Protein AF-A0A7S2MH02-F1 (afdb_monomer)

Organism: NCBI:txid156173

Secondary structure (DSSP, 8-state):
-GGGTS-TTT-----SSHHHHHHHHHSTT-TTTGGGTTT-HHHHHHHHHHHHHHHHHHHT--EEEE--TTB-----TT--HHHHHHHHHHTT-SEEEEPPEEEE-SSS--S-HHHH--EEEEPTTTS--SHHHHHHHHHHHHHTTT-SSSS--S-EEEEE--TT-EESSSS-EE-

Mean predicted aligned error: 4.73 Å

Structure (mmCIF, N/CA/C/O backbone):
data_AF-A0A7S2MH02-F1
#
_entry.id   AF-A0A7S2MH02-F1
#
loop_
_atom_site.group_PDB
_atom_site.id
_atom_site.type_symbol
_atom_site.label_atom_id
_atom_site.label_alt_id
_atom_site.label_comp_id
_atom_site.label_asym_id
_atom_site.label_entity_id
_atom_site.label_seq_id
_atom_site.pdbx_PDB_ins_code
_atom_site.Cartn_x
_atom_site.Cartn_y
_atom_site.Cartn_z
_atom_site.occupancy
_atom_site.B_iso_or_equiv
_atom_site.auth_seq_id
_atom_site.auth_comp_id
_atom_site.auth_asym_id
_atom_site.auth_atom_id
_atom_site.pdbx_PDB_model_num
ATOM 1 N N . ASP A 1 1 ? -3.794 -23.547 -0.190 1.00 65.81 1 ASP A N 1
ATOM 2 C CA . ASP A 1 1 ? -2.816 -22.593 -0.751 1.00 65.81 1 ASP A CA 1
ATOM 3 C C . ASP A 1 1 ? -3.557 -21.280 -0.988 1.00 65.81 1 ASP A C 1
ATOM 5 O O . ASP A 1 1 ? -4.697 -21.336 -1.427 1.00 65.81 1 ASP A O 1
ATOM 9 N N . ILE A 1 2 ? -2.990 -20.115 -0.665 1.00 66.75 2 ILE A N 1
ATOM 10 C CA . ILE A 1 2 ? -3.658 -18.825 -0.923 1.00 66.75 2 ILE A CA 1
ATOM 11 C C . ILE A 1 2 ? -3.959 -18.636 -2.417 1.00 66.75 2 ILE A C 1
ATOM 13 O O . ILE A 1 2 ? -4.989 -18.073 -2.774 1.00 66.75 2 ILE A O 1
ATOM 17 N N . ARG A 1 3 ? -3.127 -19.223 -3.287 1.00 69.69 3 ARG A N 1
ATOM 18 C CA . ARG A 1 3 ? -3.316 -19.224 -4.744 1.00 69.69 3 ARG A CA 1
ATOM 19 C C . ARG A 1 3 ? -4.589 -19.920 -5.198 1.00 69.69 3 ARG A C 1
ATOM 21 O O . ARG A 1 3 ? -5.108 -19.590 -6.251 1.00 69.69 3 ARG A O 1
ATOM 28 N N . SER A 1 4 ? -5.078 -20.892 -4.427 1.00 74.94 4 SER A N 1
ATOM 29 C CA . SER A 1 4 ? -6.311 -21.610 -4.754 1.00 74.94 4 SER A CA 1
ATOM 30 C C . SER A 1 4 ? -7.560 -20.912 -4.214 1.00 74.94 4 SER A C 1
ATOM 32 O O . SER A 1 4 ? -8.660 -21.382 -4.481 1.00 74.94 4 SER A O 1
ATOM 34 N N . ARG A 1 5 ? -7.409 -19.843 -3.413 1.00 74.56 5 ARG A N 1
ATOM 35 C CA . ARG A 1 5 ? -8.540 -19.083 -2.850 1.00 74.56 5 ARG A CA 1
ATOM 36 C C . ARG A 1 5 ? -9.031 -17.978 -3.785 1.00 74.56 5 ARG A C 1
ATOM 38 O O . ARG A 1 5 ? -10.164 -17.543 -3.621 1.00 74.56 5 ARG A O 1
ATOM 45 N N . PHE A 1 6 ? -8.213 -17.542 -4.745 1.00 78.50 6 PHE A N 1
ATOM 46 C CA . PHE A 1 6 ? -8.540 -16.429 -5.635 1.00 78.50 6 PHE A CA 1
ATOM 47 C C . PHE A 1 6 ? -8.405 -16.808 -7.112 1.00 78.50 6 PHE A C 1
ATOM 49 O O . PHE A 1 6 ? -7.513 -17.589 -7.453 1.00 78.50 6 PHE A O 1
ATOM 56 N N . PRO A 1 7 ? -9.244 -16.244 -7.996 1.00 79.19 7 PRO A N 1
ATOM 57 C CA . PRO A 1 7 ? -9.137 -16.494 -9.425 1.00 79.19 7 PRO A CA 1
ATOM 58 C C . PRO A 1 7 ? -7.833 -15.922 -9.997 1.00 79.19 7 PRO A C 1
ATOM 60 O O . PRO A 1 7 ? -7.487 -14.759 -9.759 1.00 79.19 7 PRO A O 1
ATOM 63 N N . SER A 1 8 ? -7.096 -16.736 -10.756 1.00 78.94 8 SER A N 1
ATOM 64 C CA . SER A 1 8 ? -5.779 -16.369 -11.302 1.00 78.94 8 SER A CA 1
ATOM 65 C C . SER A 1 8 ? -5.826 -15.233 -12.330 1.00 7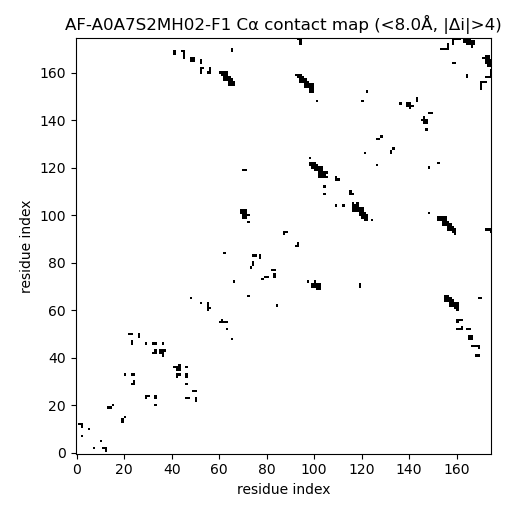8.94 8 SER A C 1
ATOM 67 O O . SER A 1 8 ? -4.811 -14.586 -12.585 1.00 78.94 8 SER A O 1
ATOM 69 N N . GLU A 1 9 ? -6.995 -14.983 -12.919 1.00 82.00 9 GLU A N 1
ATOM 70 C CA . GLU A 1 9 ? -7.244 -13.896 -13.862 1.00 82.00 9 GLU A CA 1
ATOM 71 C C . GLU A 1 9 ? -7.279 -12.517 -13.192 1.00 82.00 9 GLU A C 1
ATOM 73 O O . GLU A 1 9 ? -6.975 -11.519 -13.841 1.00 82.00 9 GLU A O 1
ATOM 78 N N . SER A 1 10 ? -7.616 -12.451 -11.900 1.00 82.69 10 SER A N 1
ATOM 79 C CA . SER A 1 10 ? -7.736 -11.191 -11.150 1.00 82.69 10 SER A CA 1
ATOM 80 C C . SER A 1 10 ? -6.655 -11.031 -10.088 1.00 82.69 10 SER A C 1
ATOM 82 O O . SER A 1 10 ? -6.298 -9.908 -9.740 1.00 82.69 10 SER A O 1
ATOM 84 N N . VAL A 1 11 ? -6.106 -12.137 -9.579 1.00 88.25 11 VAL A N 1
ATOM 85 C CA . VAL A 1 11 ? -5.121 -12.121 -8.497 1.00 88.25 11 VAL A CA 1
ATOM 86 C C . VAL A 1 11 ? -3.846 -12.830 -8.929 1.00 88.25 11 VAL A C 1
ATOM 88 O O . VAL A 1 11 ? -3.844 -13.979 -9.360 1.00 88.25 11 VAL A O 1
ATOM 91 N N . THR A 1 12 ? -2.716 -12.140 -8.776 1.00 90.38 12 THR A N 1
ATOM 92 C CA . THR A 1 12 ? -1.385 -12.724 -8.959 1.00 90.38 12 THR A CA 1
ATOM 93 C C . THR A 1 12 ? -0.689 -12.832 -7.615 1.00 90.38 12 THR A C 1
ATOM 95 O O . THR A 1 12 ? -0.305 -11.829 -7.021 1.00 90.38 12 THR A O 1
ATOM 98 N N . CYS A 1 13 ? -0.495 -14.061 -7.148 1.00 90.69 13 CYS A N 1
ATOM 99 C CA . CYS A 1 13 ? 0.258 -14.337 -5.932 1.00 90.69 13 CYS A CA 1
ATOM 100 C C . CYS A 1 13 ? 1.690 -14.731 -6.289 1.00 90.69 13 CYS A C 1
ATOM 102 O O . CYS A 1 13 ? 1.925 -15.826 -6.807 1.00 90.69 13 CYS A O 1
ATOM 104 N N . VAL A 1 14 ? 2.651 -13.872 -5.959 1.00 91.81 14 VAL A N 1
ATOM 105 C CA . VAL A 1 14 ? 4.071 -14.170 -6.155 1.00 91.81 14 VAL A CA 1
ATOM 106 C C . VAL A 1 14 ? 4.647 -14.736 -4.850 1.00 91.81 14 VAL A C 1
ATOM 108 O O . VAL A 1 14 ? 4.680 -14.030 -3.842 1.00 91.81 14 VAL A O 1
ATOM 111 N N . PRO A 1 15 ? 5.055 -16.016 -4.817 1.00 91.12 15 PRO A N 1
ATOM 112 C CA . PRO A 1 15 ? 5.663 -16.616 -3.631 1.00 91.12 15 PRO A CA 1
ATOM 113 C C . PRO A 1 15 ? 7.007 -15.971 -3.307 1.00 91.12 15 PRO A C 1
ATOM 115 O O . PRO A 1 15 ? 7.740 -15.530 -4.188 1.00 91.12 15 PRO A O 1
ATOM 118 N N . HIS A 1 16 ? 7.392 -16.017 -2.036 1.00 90.88 16 HIS A N 1
ATOM 119 C CA . HIS A 1 16 ? 8.747 -15.661 -1.639 1.00 90.88 16 HIS A CA 1
ATOM 120 C C . HIS A 1 16 ? 9.714 -16.844 -1.815 1.00 90.88 16 HIS A C 1
ATOM 122 O O . HIS A 1 16 ? 10.152 -17.462 -0.842 1.00 90.88 16 HIS A O 1
ATOM 128 N N . ASP A 1 17 ? 10.052 -17.155 -3.064 1.00 92.38 17 ASP A N 1
ATOM 129 C CA . ASP A 1 17 ? 10.898 -18.289 -3.444 1.00 92.38 17 ASP A CA 1
ATOM 130 C C . ASP A 1 17 ? 12.150 -17.876 -4.246 1.00 92.38 17 ASP A C 1
ATOM 132 O O . ASP A 1 17 ? 12.558 -16.710 -4.275 1.00 92.38 17 ASP A O 1
ATOM 136 N N . GLU A 1 18 ? 12.839 -18.862 -4.823 1.00 93.75 18 GLU A N 1
ATOM 137 C CA . GLU A 1 18 ? 14.035 -18.642 -5.642 1.00 93.75 18 GLU A CA 1
ATOM 138 C C . GLU A 1 18 ? 13.734 -17.901 -6.949 1.00 93.75 18 GLU A C 1
ATOM 140 O O . GLU A 1 18 ? 14.579 -17.127 -7.407 1.00 93.75 18 GLU A O 1
ATOM 145 N N . GLU A 1 19 ? 12.539 -18.072 -7.518 1.00 94.69 19 GLU A N 1
ATOM 146 C CA . GLU A 1 19 ? 12.134 -17.396 -8.747 1.00 94.69 19 GLU A CA 1
ATOM 147 C C . GLU A 1 19 ? 11.964 -15.895 -8.503 1.00 94.69 19 GLU A C 1
ATOM 149 O O . GLU A 1 19 ? 12.548 -15.084 -9.232 1.00 94.69 19 GLU A O 1
ATOM 154 N N . LEU A 1 20 ? 11.271 -15.514 -7.422 1.00 94.75 20 LEU A N 1
ATOM 155 C CA . LEU A 1 20 ? 11.163 -14.111 -7.015 1.00 94.75 20 LEU A CA 1
ATOM 156 C C . LEU A 1 20 ? 12.542 -13.514 -6.703 1.00 94.75 20 LEU A C 1
ATOM 158 O O . LEU A 1 20 ? 12.866 -12.414 -7.158 1.00 94.75 20 LEU A O 1
ATOM 162 N N . ARG A 1 21 ? 13.407 -14.250 -5.992 1.00 93.88 21 ARG A N 1
ATOM 163 C CA . ARG A 1 21 ? 14.784 -13.799 -5.719 1.00 93.88 21 ARG A CA 1
ATOM 164 C C . ARG A 1 21 ? 15.590 -13.592 -7.002 1.00 93.88 21 ARG A C 1
ATOM 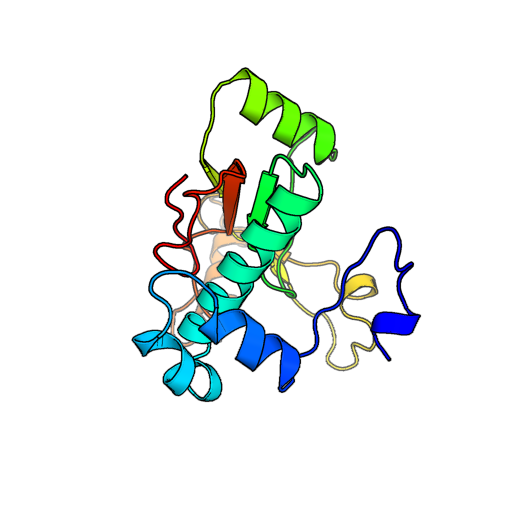166 O O . ARG A 1 21 ? 16.365 -12.639 -7.092 1.00 93.88 21 ARG A O 1
ATOM 173 N N . ALA A 1 22 ? 15.424 -14.457 -8.001 1.00 94.12 22 ALA A N 1
ATOM 174 C CA . ALA A 1 22 ? 16.050 -14.291 -9.308 1.00 94.12 22 ALA A CA 1
ATOM 175 C C . ALA A 1 22 ? 15.466 -13.086 -10.064 1.00 94.12 22 ALA A C 1
ATOM 177 O O . ALA A 1 22 ? 16.217 -12.356 -10.713 1.00 94.12 22 ALA A O 1
ATOM 178 N N . ALA A 1 23 ? 14.158 -12.839 -9.949 1.00 94.88 23 ALA A N 1
ATOM 179 C CA . ALA A 1 23 ? 13.508 -11.663 -10.517 1.00 94.88 23 ALA A CA 1
ATOM 180 C C . ALA A 1 23 ? 14.045 -10.365 -9.908 1.00 94.88 23 ALA A C 1
ATOM 182 O O . ALA A 1 23 ? 14.380 -9.447 -10.656 1.00 94.88 23 ALA A O 1
ATOM 183 N N . TRP A 1 24 ? 14.238 -10.307 -8.587 1.00 95.69 24 TRP A N 1
ATOM 184 C CA . TRP A 1 24 ? 14.839 -9.140 -7.943 1.00 95.69 24 TRP A CA 1
ATOM 185 C C . TRP A 1 24 ? 16.239 -8.832 -8.475 1.00 95.69 24 TRP A C 1
ATOM 187 O O . TRP A 1 24 ? 16.541 -7.668 -8.720 1.00 95.69 24 TRP A O 1
ATOM 197 N N . LYS A 1 25 ? 17.078 -9.846 -8.727 1.00 94.00 25 LYS A N 1
ATOM 198 C CA . LYS A 1 25 ? 18.434 -9.661 -9.289 1.00 94.00 25 LYS A CA 1
ATOM 199 C C . LYS A 1 25 ? 18.436 -9.065 -10.701 1.00 94.00 25 LYS A C 1
ATOM 201 O O . LYS A 1 25 ? 19.439 -8.491 -11.107 1.00 94.00 25 LYS A O 1
ATOM 206 N N . ARG A 1 26 ? 17.336 -9.211 -11.447 1.00 93.12 26 ARG A N 1
ATOM 207 C CA . ARG A 1 26 ? 17.168 -8.636 -12.792 1.00 93.12 26 ARG A CA 1
ATOM 208 C C . ARG A 1 26 ? 16.638 -7.201 -12.769 1.00 93.12 26 ARG A C 1
ATOM 210 O O . ARG A 1 26 ? 16.653 -6.544 -13.806 1.00 93.12 26 ARG A O 1
ATOM 217 N N . LEU A 1 27 ? 16.163 -6.710 -11.622 1.00 91.62 27 LEU A N 1
ATOM 218 C CA . LEU A 1 27 ? 15.690 -5.332 -11.504 1.00 91.62 27 LEU A CA 1
ATOM 219 C C . LEU A 1 27 ? 16.865 -4.348 -11.673 1.00 91.62 27 LEU A C 1
ATOM 221 O O . LEU A 1 27 ? 17.953 -4.581 -11.143 1.00 91.62 27 LEU A O 1
ATOM 225 N N . PRO A 1 28 ? 16.674 -3.211 -12.362 1.00 85.88 28 PRO A N 1
ATOM 226 C CA . PRO A 1 28 ? 17.720 -2.197 -12.471 1.00 85.88 28 PRO A CA 1
ATOM 227 C C . PRO A 1 28 ? 18.156 -1.715 -11.084 1.00 85.88 28 PRO A C 1
ATOM 229 O O . PRO A 1 28 ? 17.303 -1.431 -10.255 1.00 85.88 28 PRO A O 1
ATOM 232 N N . ARG A 1 29 ? 19.453 -1.549 -10.802 1.00 80.88 29 ARG A N 1
ATOM 233 C CA . ARG A 1 29 ? 19.931 -0.977 -9.517 1.00 80.88 29 ARG A CA 1
ATOM 234 C C . ARG A 1 29 ? 19.352 -1.675 -8.265 1.00 80.88 29 ARG A C 1
ATOM 236 O O . ARG A 1 29 ? 18.953 -1.001 -7.318 1.00 80.88 29 ARG A O 1
ATOM 243 N N . SER A 1 30 ? 19.213 -3.001 -8.281 1.00 81.19 30 SER A N 1
ATOM 244 C CA . SER A 1 30 ? 18.762 -3.791 -7.120 1.00 81.19 30 SER A CA 1
ATOM 245 C C . SER A 1 30 ? 19.874 -4.613 -6.468 1.00 81.19 30 SER A C 1
ATOM 247 O O . SER A 1 30 ? 19.656 -5.140 -5.380 1.00 81.19 30 SER A O 1
ATOM 249 N N . GLY A 1 31 ? 21.041 -4.727 -7.116 1.00 74.88 31 GLY A N 1
ATOM 250 C CA . GLY A 1 31 ? 22.117 -5.651 -6.738 1.00 74.88 31 GLY A CA 1
ATOM 251 C C . GLY A 1 31 ? 22.502 -5.581 -5.261 1.00 74.88 31 GLY A C 1
ATOM 252 O O . GLY A 1 31 ? 22.555 -6.620 -4.607 1.00 74.88 31 GLY A O 1
ATOM 253 N N . ASP A 1 32 ? 22.652 -4.370 -4.725 1.00 84.50 32 ASP A N 1
ATOM 254 C CA . ASP A 1 32 ? 23.052 -4.160 -3.330 1.00 84.50 32 ASP A CA 1
ATOM 255 C C . ASP A 1 32 ? 21.916 -4.427 -2.332 1.00 84.50 32 ASP A C 1
ATOM 257 O O . ASP A 1 32 ? 22.174 -4.739 -1.179 1.00 84.50 32 ASP A O 1
ATOM 261 N N . ALA A 1 33 ? 20.652 -4.367 -2.760 1.00 88.94 33 ALA A N 1
ATOM 262 C CA . ALA A 1 33 ? 19.490 -4.562 -1.892 1.00 88.94 33 ALA A CA 1
ATOM 263 C C . ALA A 1 33 ? 19.098 -6.043 -1.731 1.00 88.94 33 ALA A C 1
ATOM 265 O O . ALA A 1 33 ? 18.592 -6.451 -0.684 1.00 88.94 33 ALA A O 1
ATOM 266 N N . VAL A 1 34 ? 19.325 -6.880 -2.753 1.00 92.00 34 VAL A N 1
ATOM 267 C CA . VAL A 1 34 ? 18.894 -8.295 -2.743 1.00 92.00 34 VAL A CA 1
ATOM 268 C C . VAL A 1 34 ? 19.441 -9.097 -1.549 1.00 92.00 34 VAL A C 1
ATOM 270 O O . VAL A 1 34 ? 18.650 -9.823 -0.940 1.00 92.00 34 VAL A O 1
ATOM 273 N N . PRO A 1 35 ? 20.728 -8.989 -1.157 1.00 92.50 35 PRO A N 1
ATOM 274 C CA . PRO A 1 35 ? 21.262 -9.730 -0.008 1.00 92.50 35 PRO A CA 1
ATOM 275 C C . PRO A 1 35 ? 20.567 -9.401 1.321 1.00 92.50 35 PRO A C 1
ATOM 277 O O . PRO A 1 35 ? 20.507 -10.241 2.220 1.00 92.50 35 PRO A O 1
ATOM 280 N N . HIS A 1 36 ? 20.010 -8.196 1.437 1.00 93.31 36 HIS A N 1
ATOM 281 C CA . HIS A 1 36 ? 19.395 -7.680 2.656 1.00 93.31 36 HIS A CA 1
ATOM 282 C C . HIS A 1 36 ? 17.922 -8.078 2.800 1.00 93.31 36 HIS A C 1
ATOM 284 O O . HIS A 1 36 ? 17.407 -8.158 3.915 1.00 93.31 36 HIS A O 1
ATOM 290 N N . ALA A 1 37 ? 17.249 -8.423 1.697 1.00 93.25 37 ALA A N 1
ATOM 291 C CA . ALA A 1 37 ? 15.814 -8.725 1.652 1.00 93.25 37 ALA A CA 1
ATOM 292 C C . ALA A 1 37 ? 15.366 -9.867 2.590 1.00 93.25 37 ALA A C 1
ATOM 294 O O . ALA A 1 37 ? 14.194 -9.949 2.967 1.00 93.25 37 ALA A O 1
ATOM 295 N N . ALA A 1 38 ? 16.283 -10.757 2.985 1.00 90.94 38 ALA A N 1
ATOM 296 C CA . ALA A 1 38 ? 15.997 -11.826 3.940 1.00 90.94 38 ALA A CA 1
ATOM 297 C C . ALA A 1 38 ? 15.833 -11.320 5.385 1.00 90.94 38 ALA A C 1
ATOM 299 O O . ALA A 1 38 ? 15.063 -11.901 6.145 1.00 90.94 38 ALA A O 1
ATOM 300 N N . LYS A 1 39 ? 16.542 -10.250 5.763 1.00 92.94 39 LYS A N 1
ATOM 301 C CA . LYS A 1 39 ? 16.577 -9.718 7.137 1.00 92.94 39 LYS A CA 1
ATOM 302 C C . LYS A 1 39 ? 15.823 -8.398 7.273 1.00 92.94 39 LYS A C 1
ATOM 304 O O . LYS A 1 39 ? 15.260 -8.121 8.323 1.00 92.94 39 LYS A O 1
ATOM 309 N N . GLU A 1 40 ? 15.777 -7.609 6.207 1.00 93.44 40 GLU A N 1
ATOM 310 C CA . GLU A 1 40 ? 15.208 -6.266 6.208 1.00 93.44 40 GL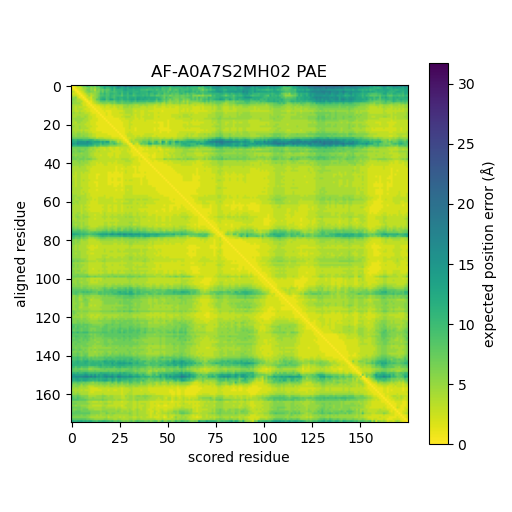U A CA 1
ATOM 311 C C . GLU A 1 40 ? 13.857 -6.257 5.486 1.00 93.44 40 GLU A C 1
ATOM 313 O O . GLU A 1 40 ? 13.774 -6.399 4.263 1.00 93.44 40 GLU A O 1
ATOM 318 N N . VAL A 1 41 ? 12.775 -6.101 6.257 1.00 91.00 41 VAL A N 1
ATOM 319 C CA . VAL A 1 41 ? 11.402 -6.094 5.724 1.00 91.00 41 VAL A CA 1
ATOM 320 C C . VAL A 1 41 ? 11.180 -4.964 4.723 1.00 91.00 41 VAL A C 1
ATOM 322 O O . VAL A 1 41 ? 10.633 -5.215 3.654 1.00 91.00 41 VAL A O 1
ATOM 325 N N . GLN A 1 42 ? 11.681 -3.762 5.009 1.00 90.88 42 GLN A N 1
ATOM 326 C CA . GLN A 1 42 ? 11.526 -2.600 4.132 1.00 90.88 42 GLN A CA 1
ATOM 327 C C . GLN A 1 42 ? 12.250 -2.797 2.797 1.00 90.88 42 GLN A C 1
ATOM 329 O O . GLN A 1 42 ? 11.702 -2.504 1.737 1.00 90.88 42 GLN A O 1
ATOM 334 N N . THR A 1 43 ? 13.458 -3.364 2.830 1.00 93.75 43 THR A N 1
ATOM 335 C CA . THR A 1 43 ? 14.220 -3.702 1.623 1.00 93.75 43 THR A CA 1
ATOM 336 C C . THR A 1 43 ? 13.471 -4.726 0.770 1.00 93.75 43 THR A C 1
ATOM 338 O O . THR A 1 43 ? 13.359 -4.572 -0.447 1.00 93.75 43 THR A O 1
ATOM 341 N N . ARG A 1 44 ? 12.873 -5.741 1.405 1.00 94.69 44 ARG A N 1
ATOM 342 C CA . ARG A 1 44 ? 12.030 -6.726 0.716 1.00 94.69 44 ARG A CA 1
ATOM 343 C C . ARG A 1 44 ? 10.760 -6.112 0.123 1.00 94.69 44 ARG A C 1
ATOM 345 O O . ARG A 1 44 ? 10.435 -6.418 -1.020 1.00 94.69 44 ARG A O 1
ATOM 352 N N . GLN A 1 45 ? 10.063 -5.249 0.861 1.00 93.81 45 GLN A N 1
ATOM 353 C CA . GLN A 1 45 ? 8.872 -4.549 0.369 1.00 93.81 45 GLN A CA 1
ATOM 354 C C . GLN A 1 45 ? 9.197 -3.688 -0.857 1.00 93.81 45 GLN A C 1
ATOM 356 O O . GLN A 1 45 ? 8.520 -3.797 -1.874 1.00 93.81 45 GLN A O 1
ATOM 361 N N . GLN A 1 46 ? 10.290 -2.922 -0.826 1.00 94.00 46 GLN A N 1
ATOM 362 C CA . GLN A 1 46 ? 10.712 -2.120 -1.976 1.00 94.00 46 GLN A CA 1
ATOM 363 C C . GLN A 1 46 ? 11.050 -2.984 -3.200 1.00 94.00 46 GLN A C 1
ATOM 365 O O . GLN A 1 46 ? 10.657 -2.656 -4.318 1.00 94.00 46 GLN A O 1
ATOM 370 N N . LEU A 1 47 ? 11.743 -4.113 -3.022 1.00 95.69 47 LEU A N 1
ATOM 371 C CA . LEU A 1 47 ? 12.026 -5.040 -4.125 1.00 95.69 47 LEU A CA 1
ATOM 372 C C . LEU A 1 47 ? 10.746 -5.665 -4.704 1.00 95.69 47 LEU A C 1
ATOM 374 O O . LEU A 1 47 ? 10.628 -5.788 -5.925 1.00 95.69 47 LEU A O 1
ATOM 378 N N . ASN A 1 48 ? 9.776 -6.003 -3.852 1.00 95.75 48 ASN A N 1
ATOM 379 C CA . ASN A 1 48 ? 8.458 -6.482 -4.273 1.00 95.75 48 ASN A CA 1
ATOM 380 C C . ASN A 1 48 ? 7.689 -5.424 -5.058 1.00 95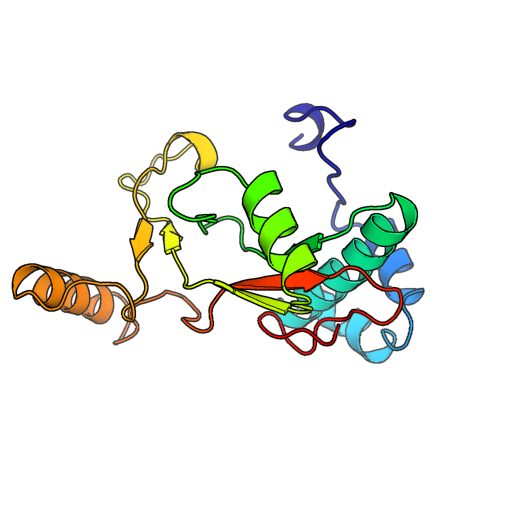.75 48 ASN A C 1
ATOM 382 O O . ASN A 1 48 ? 7.205 -5.714 -6.147 1.00 95.75 48 ASN A O 1
ATOM 386 N N . ALA A 1 49 ? 7.634 -4.197 -4.549 1.00 95.00 49 ALA A N 1
ATOM 387 C CA . ALA A 1 49 ? 6.972 -3.077 -5.199 1.00 95.00 49 ALA A CA 1
ATOM 388 C C . ALA A 1 49 ? 7.583 -2.793 -6.585 1.00 95.00 49 ALA A C 1
ATOM 390 O O . ALA A 1 49 ? 6.865 -2.636 -7.569 1.00 95.00 49 ALA A O 1
ATOM 391 N N . ARG A 1 50 ? 8.915 -2.847 -6.712 1.00 94.69 50 ARG A N 1
ATOM 392 C CA . ARG A 1 50 ? 9.610 -2.720 -8.008 1.00 94.69 50 ARG A CA 1
ATOM 393 C C . ARG A 1 50 ? 9.310 -3.868 -8.965 1.00 94.69 50 ARG A C 1
ATOM 395 O O . ARG A 1 50 ? 9.154 -3.641 -10.162 1.00 94.69 50 ARG A O 1
ATOM 402 N N . HIS A 1 51 ? 9.242 -5.095 -8.457 1.00 95.44 51 HIS A N 1
ATOM 403 C CA . HIS A 1 51 ? 8.821 -6.238 -9.261 1.00 95.44 51 HIS A CA 1
ATOM 404 C C . HIS A 1 51 ? 7.372 -6.071 -9.747 1.00 95.44 51 HIS A C 1
ATOM 406 O O . HIS A 1 51 ? 7.093 -6.300 -10.923 1.00 95.44 51 HIS A O 1
ATOM 412 N N . ALA A 1 52 ? 6.482 -5.583 -8.878 1.00 95.62 52 ALA A N 1
ATOM 413 C CA . ALA A 1 52 ? 5.087 -5.306 -9.195 1.00 95.62 52 ALA A CA 1
ATOM 414 C C . ALA A 1 52 ? 4.921 -4.205 -10.257 1.00 95.62 52 ALA A C 1
ATOM 416 O O . ALA A 1 52 ? 4.087 -4.371 -11.142 1.00 95.62 52 ALA A O 1
ATOM 417 N N . VAL A 1 53 ? 5.756 -3.154 -10.264 1.00 95.38 53 VAL A N 1
ATOM 418 C CA . VAL A 1 53 ? 5.780 -2.164 -11.363 1.00 95.38 53 VAL A CA 1
ATOM 419 C C . VAL A 1 53 ? 6.043 -2.842 -12.709 1.00 95.38 53 VAL A C 1
ATOM 421 O O . VAL A 1 53 ? 5.339 -2.579 -13.679 1.00 95.38 53 VAL A O 1
ATOM 424 N N . GLY A 1 54 ? 7.015 -3.758 -12.779 1.00 94.38 54 GLY A N 1
ATOM 425 C CA . GLY A 1 54 ? 7.303 -4.499 -14.011 1.00 94.38 54 GLY A CA 1
ATOM 426 C C . GLY A 1 54 ? 6.115 -5.339 -14.493 1.00 94.38 54 GLY A C 1
ATOM 427 O O . GLY A 1 54 ? 5.814 -5.356 -15.686 1.00 94.38 54 GLY A O 1
ATOM 428 N N . LEU A 1 55 ? 5.407 -5.991 -13.564 1.00 94.56 55 LEU A N 1
ATOM 429 C CA . LEU A 1 55 ? 4.179 -6.732 -13.870 1.00 94.56 55 LEU A CA 1
ATOM 430 C C . LEU A 1 55 ? 3.056 -5.803 -14.348 1.00 94.56 55 LEU A C 1
ATOM 432 O O . LEU A 1 55 ? 2.355 -6.141 -15.298 1.00 94.56 55 LEU A O 1
ATOM 436 N N . ALA A 1 56 ? 2.901 -4.640 -13.715 1.00 95.25 56 ALA A N 1
ATOM 437 C CA . ALA A 1 56 ? 1.891 -3.649 -14.061 1.00 95.25 56 ALA A CA 1
ATOM 438 C C . ALA A 1 56 ? 2.109 -3.084 -15.471 1.00 95.25 56 ALA A C 1
ATOM 440 O O . ALA A 1 56 ? 1.184 -3.102 -16.282 1.00 95.25 56 ALA A O 1
ATOM 441 N N . VAL A 1 57 ? 3.349 -2.705 -15.806 1.00 95.25 57 VAL A N 1
ATOM 442 C CA . VAL A 1 57 ? 3.728 -2.257 -17.157 1.00 95.25 57 VAL A CA 1
ATOM 443 C C . VAL A 1 57 ? 3.416 -3.334 -18.197 1.00 95.25 57 VAL A C 1
ATOM 445 O O . VAL A 1 57 ? 2.784 -3.046 -19.209 1.00 95.25 57 VAL A O 1
ATOM 448 N N . ALA A 1 58 ? 3.811 -4.585 -17.943 1.00 93.94 58 ALA A N 1
ATOM 449 C CA . ALA A 1 58 ? 3.583 -5.689 -18.877 1.00 93.94 58 ALA A CA 1
ATOM 450 C C . ALA A 1 58 ? 2.093 -5.998 -19.114 1.00 93.94 58 ALA A C 1
ATOM 452 O O . ALA A 1 58 ? 1.746 -6.598 -20.130 1.00 93.94 58 ALA A O 1
ATOM 453 N N . ARG A 1 59 ? 1.218 -5.605 -18.181 1.00 93.88 59 ARG A N 1
ATOM 454 C CA . ARG A 1 59 ? -0.232 -5.842 -18.227 1.00 93.88 59 ARG A CA 1
ATOM 455 C C . ARG A 1 59 ? -1.048 -4.609 -18.610 1.00 93.88 59 ARG A C 1
ATOM 457 O O . ARG A 1 59 ? -2.266 -4.715 -18.679 1.00 93.88 59 ARG A O 1
ATOM 464 N N . GLY A 1 60 ? -0.407 -3.464 -18.845 1.00 94.75 60 GLY A N 1
ATOM 465 C CA . GLY A 1 60 ? -1.108 -2.211 -19.131 1.00 94.75 60 GLY A CA 1
ATOM 466 C C . GLY A 1 60 ? -1.953 -1.705 -17.957 1.00 94.75 60 GLY A C 1
ATOM 467 O O . GLY A 1 60 ? -3.024 -1.155 -18.176 1.00 94.75 60 GLY A O 1
ATOM 468 N N . ILE A 1 61 ? -1.504 -1.934 -16.719 1.00 95.56 61 ILE A N 1
ATOM 469 C CA . ILE A 1 61 ? -2.134 -1.377 -15.514 1.00 95.56 61 ILE A CA 1
ATOM 470 C C . ILE A 1 61 ? -1.640 0.062 -15.329 1.00 95.56 61 ILE A C 1
ATOM 472 O O . ILE A 1 61 ? -0.432 0.286 -15.326 1.00 95.56 61 ILE A O 1
ATOM 476 N N . ASP A 1 62 ? -2.556 1.015 -15.132 1.00 96.38 62 ASP A N 1
ATOM 477 C CA . ASP A 1 62 ? -2.234 2.449 -15.045 1.00 96.38 62 ASP A CA 1
ATOM 478 C C . ASP A 1 62 ? -1.757 2.914 -13.663 1.00 96.38 62 ASP A C 1
ATOM 480 O O . ASP A 1 62 ? -0.975 3.861 -13.564 1.00 96.38 62 ASP A O 1
ATOM 484 N N . TRP A 1 63 ? -2.227 2.269 -12.593 1.00 97.50 63 TRP A N 1
ATOM 485 C CA . TRP A 1 63 ? -1.969 2.670 -11.209 1.00 97.50 63 TRP A CA 1
ATOM 486 C C . TRP A 1 63 ? -1.550 1.485 -10.350 1.00 97.50 63 TRP A C 1
ATOM 488 O O . TRP A 1 63 ? -2.073 0.380 -10.485 1.00 97.50 63 TRP A O 1
ATOM 498 N N . LEU A 1 64 ? -0.620 1.734 -9.432 1.00 96.50 64 LEU A N 1
ATOM 499 C CA . LEU A 1 64 ? -0.193 0.770 -8.427 1.00 96.50 64 LEU A CA 1
ATOM 500 C C . LEU A 1 64 ? -0.379 1.379 -7.042 1.00 96.50 64 LEU A C 1
ATOM 502 O O . LEU A 1 64 ? 0.238 2.395 -6.740 1.00 96.50 64 LEU A O 1
ATOM 506 N N . LEU A 1 65 ? -1.201 0.737 -6.209 1.00 95.94 65 LEU A N 1
ATOM 507 C CA . LEU A 1 65 ? -1.354 1.042 -4.787 1.00 95.94 65 LEU A CA 1
ATOM 508 C C . LEU A 1 65 ? -0.454 0.110 -3.967 1.00 95.94 65 LEU A C 1
ATOM 510 O O . LEU A 1 65 ? -0.560 -1.112 -4.075 1.00 95.94 65 LEU A O 1
ATOM 514 N N . HIS A 1 66 ? 0.423 0.684 -3.147 1.00 94.81 66 HIS A N 1
ATOM 515 C CA . HIS A 1 66 ? 1.246 -0.056 -2.195 1.00 94.81 66 HIS A CA 1
ATOM 516 C C . HIS A 1 66 ? 0.613 0.025 -0.804 1.00 94.81 66 HIS A C 1
ATOM 518 O O . HIS A 1 66 ? 0.582 1.098 -0.201 1.00 94.81 66 HIS A O 1
ATOM 524 N N . ILE A 1 67 ? 0.088 -1.104 -0.325 1.00 93.38 67 ILE A N 1
ATOM 525 C CA . ILE A 1 67 ? -0.692 -1.201 0.912 1.00 93.38 67 ILE A CA 1
ATOM 526 C C . ILE A 1 67 ? -0.341 -2.480 1.682 1.00 93.38 67 ILE A C 1
ATOM 528 O O . ILE A 1 67 ? -0.026 -3.505 1.066 1.00 93.38 67 ILE A O 1
ATOM 532 N N . ASP A 1 68 ? -0.378 -2.405 3.014 1.00 91.12 68 ASP A N 1
ATOM 533 C CA . ASP A 1 68 ? -0.157 -3.551 3.894 1.00 91.12 68 ASP A CA 1
ATOM 534 C C . ASP A 1 68 ? -1.445 -4.381 4.060 1.00 91.12 68 ASP A C 1
ATOM 536 O O . ASP A 1 68 ? -2.557 -3.924 3.804 1.00 91.12 68 ASP A O 1
ATOM 540 N N . ALA A 1 69 ? -1.308 -5.650 4.449 1.00 90.00 69 ALA A N 1
ATOM 541 C CA . ALA A 1 69 ? -2.443 -6.578 4.513 1.00 90.00 69 ALA A CA 1
ATOM 542 C C . ALA A 1 69 ? -3.428 -6.278 5.658 1.00 90.00 69 ALA A C 1
ATOM 544 O O . ALA A 1 69 ? -4.555 -6.767 5.639 1.00 90.00 69 ALA A O 1
ATOM 545 N N . ASP A 1 70 ? -2.989 -5.522 6.659 1.00 91.50 70 ASP A N 1
ATOM 546 C CA . ASP A 1 70 ? -3.762 -5.077 7.813 1.00 91.50 70 ASP A CA 1
ATOM 547 C C . ASP A 1 70 ? -4.296 -3.651 7.643 1.00 91.50 70 ASP A C 1
ATOM 549 O O . ASP A 1 70 ? -4.686 -3.023 8.624 1.00 91.50 70 ASP A O 1
ATOM 553 N N . GLU A 1 71 ? -4.346 -3.131 6.417 1.00 92.88 71 GLU A N 1
ATOM 554 C CA . GLU A 1 71 ? -4.821 -1.778 6.165 1.00 92.88 71 GLU A CA 1
ATOM 555 C C . GLU A 1 71 ? -5.979 -1.695 5.185 1.00 92.88 71 GLU A C 1
ATOM 557 O O . GLU A 1 71 ? -6.103 -2.476 4.240 1.00 92.88 71 GLU A O 1
ATOM 562 N N . LEU A 1 72 ? -6.829 -0.694 5.414 1.00 92.19 72 LEU A N 1
ATOM 563 C CA . LEU A 1 72 ? -7.966 -0.395 4.559 1.00 92.19 72 LEU A CA 1
ATOM 564 C C . LEU A 1 72 ? -7.616 0.695 3.546 1.00 92.19 72 LEU A C 1
ATOM 566 O O . LEU A 1 72 ? -7.166 1.786 3.900 1.00 92.19 72 LEU A O 1
ATOM 570 N N . PHE A 1 73 ? -7.917 0.411 2.283 1.00 93.44 73 PHE A N 1
ATOM 571 C CA . PHE A 1 73 ? -8.018 1.421 1.242 1.00 93.44 73 PHE A CA 1
ATOM 572 C C . PHE A 1 73 ? -9.449 1.963 1.182 1.00 93.44 73 PHE A C 1
ATOM 574 O O . PHE A 1 73 ? -10.383 1.220 0.884 1.00 93.44 73 PHE A O 1
ATOM 581 N N . ASP A 1 74 ? -9.601 3.262 1.433 1.00 91.88 74 ASP A N 1
ATOM 582 C CA . ASP A 1 74 ? -10.854 3.995 1.258 1.00 91.88 74 ASP A CA 1
ATOM 583 C C . ASP A 1 74 ? -10.714 4.954 0.055 1.00 91.88 74 ASP A C 1
ATOM 585 O O . ASP A 1 74 ? -10.026 5.974 0.173 1.00 91.88 74 ASP A O 1
ATOM 589 N N . PRO A 1 75 ? -11.325 4.654 -1.113 1.00 92.00 75 PRO A N 1
ATOM 590 C CA . PRO A 1 75 ? -11.302 5.535 -2.288 1.00 92.00 75 PRO A CA 1
ATOM 591 C C . PRO A 1 75 ? -12.163 6.798 -2.105 1.00 92.00 75 PRO A C 1
ATOM 593 O O . PRO A 1 75 ? -12.268 7.616 -3.022 1.00 92.00 75 PRO A O 1
ATOM 596 N N . GLY A 1 76 ? -12.787 6.969 -0.938 1.00 88.06 76 GLY A N 1
ATOM 597 C CA . GLY A 1 76 ? -13.637 8.096 -0.612 1.00 88.06 76 GLY A CA 1
ATOM 598 C C . GLY A 1 76 ? -15.106 7.855 -0.976 1.00 88.06 76 GLY A C 1
ATOM 599 O O . GLY A 1 76 ? -15.540 6.718 -1.164 1.00 88.06 76 GLY A O 1
ATOM 600 N N . PRO A 1 77 ? -15.911 8.929 -1.085 1.00 83.56 77 PRO A N 1
ATOM 601 C CA . PRO A 1 77 ? -17.374 8.840 -1.107 1.00 83.56 77 PRO A CA 1
ATOM 602 C C . PRO A 1 77 ? -17.989 7.998 -2.232 1.00 83.56 77 PRO A C 1
ATOM 604 O O . PRO A 1 77 ? -19.114 7.530 -2.078 1.00 83.56 77 PRO A O 1
ATOM 607 N N . SER A 1 78 ? -17.296 7.819 -3.362 1.00 83.06 78 SER A N 1
ATOM 608 C CA . SER A 1 78 ? -17.783 6.970 -4.457 1.00 83.06 78 SER A CA 1
ATOM 609 C C . SER A 1 78 ? -17.712 5.479 -4.120 1.00 83.06 78 SER A C 1
ATOM 611 O O . SER A 1 78 ? -18.447 4.692 -4.712 1.00 83.06 78 SER A O 1
ATOM 613 N N . GLY A 1 79 ? -16.815 5.082 -3.209 1.00 85.19 79 GLY A N 1
ATOM 614 C CA . GLY A 1 79 ? -16.508 3.683 -2.915 1.00 85.19 79 GLY A CA 1
ATOM 615 C C . GLY A 1 79 ? -15.865 2.917 -4.081 1.00 85.19 79 GLY A C 1
ATOM 616 O O . GLY A 1 79 ? -15.591 1.728 -3.938 1.00 85.19 79 GLY A O 1
ATOM 617 N N . ASP A 1 80 ? -15.619 3.564 -5.227 1.00 94.19 80 ASP A N 1
ATOM 618 C CA . ASP A 1 80 ? -15.134 2.921 -6.449 1.00 94.19 80 ASP A CA 1
ATOM 619 C C . ASP A 1 80 ? -13.687 3.323 -6.751 1.00 94.19 80 ASP A C 1
ATOM 621 O O . ASP A 1 80 ? -13.384 4.466 -7.109 1.00 94.19 80 ASP A O 1
ATOM 625 N N . ALA A 1 81 ? -12.794 2.339 -6.648 1.00 93.94 81 ALA A N 1
ATOM 626 C CA . ALA A 1 81 ? -11.379 2.487 -6.949 1.00 93.94 81 ALA A CA 1
ATOM 627 C C . ALA A 1 81 ? -11.133 2.935 -8.399 1.00 93.94 81 ALA A C 1
ATOM 629 O O . ALA A 1 81 ? -10.258 3.767 -8.641 1.00 93.94 81 ALA A O 1
ATOM 630 N N . ALA A 1 82 ? -11.895 2.411 -9.366 1.00 94.25 82 ALA A N 1
ATOM 631 C CA . ALA A 1 82 ? -11.688 2.724 -10.778 1.00 94.25 82 ALA A CA 1
ATOM 632 C C . ALA A 1 82 ? -12.046 4.185 -11.078 1.00 94.25 82 ALA A C 1
ATOM 634 O O . ALA A 1 82 ? -11.262 4.892 -11.717 1.00 94.25 82 ALA A O 1
ATOM 635 N N . ALA A 1 83 ? -13.186 4.660 -10.564 1.00 95.62 83 ALA A N 1
ATOM 636 C CA . ALA A 1 83 ? -13.564 6.067 -10.644 1.00 95.62 83 ALA A CA 1
ATOM 637 C C . ALA A 1 83 ? -12.515 6.979 -9.989 1.00 95.62 83 ALA A C 1
ATOM 639 O O . ALA A 1 83 ? -12.082 7.951 -10.611 1.00 95.62 83 ALA A O 1
ATOM 640 N N . HIS A 1 84 ? -12.052 6.627 -8.785 1.00 96.44 84 HIS A N 1
ATOM 641 C CA . HIS A 1 84 ? -11.052 7.401 -8.051 1.00 96.44 84 HIS A CA 1
ATOM 642 C C . HIS A 1 84 ? -9.719 7.523 -8.814 1.00 96.44 84 HIS A C 1
ATOM 644 O O . HIS A 1 84 ? -9.228 8.627 -9.046 1.00 96.44 84 HIS A O 1
ATOM 650 N N . PHE A 1 85 ? -9.145 6.416 -9.298 1.00 97.00 85 PHE A N 1
ATOM 651 C CA . PHE A 1 85 ? -7.910 6.472 -10.095 1.00 97.00 85 PHE A CA 1
ATOM 652 C C . PHE A 1 85 ? -8.115 7.144 -11.463 1.00 97.00 85 PHE A C 1
ATOM 654 O O . PHE A 1 85 ? -7.195 7.773 -11.997 1.00 97.00 85 PHE A O 1
ATOM 661 N N . GLY A 1 86 ? -9.325 7.072 -12.025 1.00 96.38 86 GLY A N 1
ATOM 662 C CA . GLY A 1 86 ? -9.711 7.816 -13.222 1.00 96.38 86 GLY A CA 1
ATOM 663 C C . GLY A 1 86 ? -9.718 9.332 -12.999 1.00 96.38 86 GLY A C 1
ATOM 664 O O . GLY A 1 86 ? -9.257 10.079 -13.861 1.00 96.38 86 GLY A O 1
ATOM 665 N N . GLU A 1 87 ? -10.196 9.794 -11.843 1.00 96.31 87 GLU A N 1
ATOM 666 C CA . GLU A 1 87 ? -10.114 11.196 -11.407 1.00 96.31 87 GLU A CA 1
ATOM 667 C C . GLU A 1 87 ? -8.665 11.657 -11.266 1.00 96.31 87 GLU A C 1
ATOM 669 O O . GLU A 1 87 ? -8.269 12.604 -11.944 1.00 96.31 87 GLU A O 1
ATOM 674 N N . LEU A 1 88 ? -7.844 10.920 -10.512 1.00 96.62 88 LEU A N 1
ATOM 675 C CA . LEU A 1 88 ? -6.418 11.232 -10.355 1.00 96.62 88 LEU A CA 1
ATOM 676 C C . LEU A 1 88 ? -5.695 11.332 -11.707 1.00 96.62 88 LEU A C 1
ATOM 678 O O . LEU A 1 88 ? -4.896 12.241 -11.936 1.00 96.62 88 LEU A O 1
ATOM 682 N N . SER A 1 89 ? -6.016 10.426 -12.635 1.00 97.06 89 SER A N 1
ATOM 683 C CA . SER A 1 89 ? -5.471 10.439 -13.997 1.00 97.06 89 SER A CA 1
ATOM 684 C C . SER A 1 89 ? -5.859 11.696 -14.776 1.00 97.06 89 SER A C 1
ATOM 686 O O . SER A 1 89 ? -5.012 12.268 -15.467 1.00 97.06 89 SER A O 1
ATOM 688 N N . ARG A 1 90 ? -7.127 12.122 -14.686 1.00 97.19 90 ARG A N 1
ATOM 689 C CA . ARG A 1 90 ? -7.635 13.334 -15.351 1.00 97.19 90 ARG A CA 1
ATOM 690 C C . ARG A 1 90 ? -7.007 14.601 -14.785 1.00 97.19 90 ARG A C 1
ATOM 692 O O . ARG A 1 90 ? -6.713 15.513 -15.552 1.00 97.19 90 ARG A O 1
ATOM 699 N N . ASP A 1 91 ? -6.745 14.609 -13.486 1.00 97.25 91 ASP A N 1
ATOM 700 C CA . ASP A 1 91 ? -6.143 15.740 -12.782 1.00 97.25 91 ASP A CA 1
ATOM 701 C C . ASP A 1 91 ? -4.614 15.805 -12.957 1.00 97.25 91 ASP A C 1
ATOM 703 O O . ASP A 1 91 ? -3.957 16.711 -12.447 1.00 97.25 91 ASP A O 1
ATOM 707 N N . GLY A 1 92 ? -4.024 14.866 -13.707 1.00 96.69 92 GLY A N 1
ATOM 708 C CA . GLY A 1 92 ? -2.586 14.832 -13.972 1.00 96.69 92 GLY A CA 1
ATOM 709 C C . GLY A 1 92 ? -1.750 14.431 -12.755 1.00 96.69 92 GLY A C 1
ATOM 710 O O . GLY A 1 92 ? -0.545 14.689 -12.729 1.00 96.69 92 GLY A O 1
ATOM 711 N N . VAL A 1 93 ? -2.366 13.794 -11.757 1.00 97.00 93 VAL A N 1
ATOM 712 C CA . VAL A 1 93 ? -1.685 13.317 -10.554 1.00 97.00 93 VAL A CA 1
ATOM 713 C C . VAL A 1 93 ? -0.776 12.144 -10.918 1.00 97.00 93 VAL A C 1
ATOM 715 O O . VAL A 1 93 ? -1.170 11.223 -11.634 1.00 97.00 93 VAL A O 1
ATOM 718 N N . ALA A 1 94 ? 0.464 12.181 -10.431 1.00 95.62 94 ALA A N 1
ATOM 719 C CA . ALA A 1 94 ? 1.453 11.127 -10.658 1.00 95.62 94 ALA A CA 1
ATOM 720 C C . ALA A 1 94 ? 1.624 10.209 -9.439 1.00 95.62 94 ALA A C 1
ATOM 722 O O . ALA A 1 94 ? 1.902 9.021 -9.587 1.00 95.62 94 ALA A O 1
ATOM 723 N N . THR A 1 95 ? 1.436 10.753 -8.239 1.00 95.75 95 THR A N 1
ATOM 724 C CA . THR A 1 95 ? 1.461 10.032 -6.967 1.00 95.75 95 THR A CA 1
ATOM 725 C C . THR A 1 95 ? 0.367 10.572 -6.060 1.00 95.75 95 THR A C 1
ATOM 727 O O . THR A 1 95 ? 0.059 11.763 -6.092 1.00 95.75 95 THR A O 1
ATOM 730 N N . PHE A 1 96 ? -0.222 9.703 -5.245 1.00 94.50 96 PHE A N 1
ATOM 731 C CA . PHE A 1 96 ? -1.228 10.090 -4.262 1.00 94.50 96 PHE A CA 1
ATOM 732 C C . PHE A 1 96 ? -0.970 9.368 -2.944 1.00 94.50 96 PHE A C 1
ATOM 734 O O . PHE A 1 96 ? -0.732 8.160 -2.948 1.00 94.50 96 PHE A O 1
ATOM 741 N N . CYS A 1 97 ? -1.024 10.101 -1.832 1.00 92.62 97 CYS A N 1
ATOM 742 C CA . CYS A 1 97 ? -0.863 9.546 -0.493 1.00 92.62 97 CYS A CA 1
ATOM 743 C C . CYS A 1 97 ? -2.210 9.521 0.237 1.00 92.62 97 CYS A C 1
ATOM 745 O O . CYS A 1 97 ? -2.894 10.537 0.332 1.00 92.62 97 CYS A O 1
ATOM 747 N N . TYR A 1 98 ? -2.566 8.357 0.768 1.00 92.88 98 TYR A N 1
ATOM 748 C CA . TYR A 1 98 ? -3.751 8.097 1.575 1.00 92.88 98 TYR A CA 1
ATOM 749 C C . TYR A 1 98 ? -3.375 8.044 3.050 1.00 92.88 98 TYR A C 1
ATOM 751 O O . TYR A 1 98 ? -2.305 7.547 3.402 1.00 92.88 98 TYR A O 1
ATOM 759 N N . VAL A 1 99 ? -4.276 8.495 3.919 1.00 92.06 99 VAL A N 1
ATOM 760 C CA . VAL A 1 99 ? -4.122 8.334 5.369 1.00 92.06 99 VAL A CA 1
ATOM 761 C C . VAL A 1 99 ? -4.254 6.864 5.780 1.00 92.06 99 VAL A C 1
ATOM 763 O O . VAL A 1 99 ? -4.961 6.094 5.131 1.00 92.06 99 VAL A O 1
ATOM 766 N N . ASN A 1 100 ? -3.595 6.466 6.871 1.00 91.19 100 ASN A N 1
ATOM 767 C CA . ASN A 1 100 ? -3.685 5.095 7.370 1.00 91.19 100 ASN A CA 1
ATOM 768 C C . ASN A 1 100 ? -5.051 4.782 7.993 1.00 91.19 100 ASN A C 1
ATOM 770 O O . ASN A 1 100 ? -5.618 5.575 8.759 1.00 91.19 100 ASN A O 1
ATOM 774 N N . PHE A 1 101 ? -5.482 3.549 7.750 1.00 93.19 101 PHE A N 1
ATOM 775 C CA . PHE A 1 101 ? -6.539 2.863 8.474 1.00 93.19 101 PHE A CA 1
ATOM 776 C C . PHE A 1 101 ? -6.022 1.475 8.870 1.00 93.19 101 PHE A C 1
ATOM 778 O O . PHE A 1 101 ? -5.946 0.602 8.014 1.00 93.19 101 PHE A O 1
ATOM 785 N N . GLU A 1 102 ? -5.643 1.278 10.136 1.00 93.50 102 GLU A N 1
ATOM 786 C CA . GLU A 1 102 ? -5.015 0.033 10.629 1.00 93.50 102 GLU A CA 1
ATOM 787 C C . GLU A 1 102 ? -6.069 -0.889 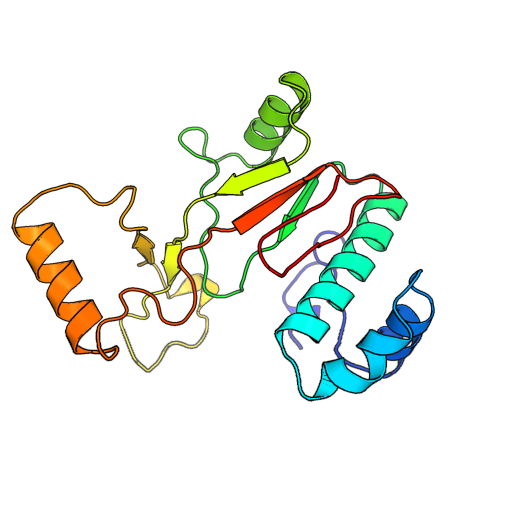11.252 1.00 93.50 102 GLU A C 1
ATOM 789 O O . GLU A 1 102 ? -6.827 -0.463 12.125 1.00 93.50 102 GLU A O 1
ATOM 794 N N . ALA A 1 103 ? -6.124 -2.143 10.816 1.00 93.81 103 ALA A N 1
ATOM 795 C CA . ALA A 1 103 ? -7.100 -3.132 11.250 1.00 93.81 103 ALA A CA 1
ATOM 796 C C . ALA A 1 103 ? -7.032 -3.388 12.765 1.00 93.81 103 ALA A C 1
ATOM 798 O O . ALA A 1 103 ? -5.962 -3.519 13.361 1.00 93.81 103 ALA A O 1
ATOM 799 N N . VAL A 1 104 ? -8.201 -3.507 13.395 1.00 93.00 104 VAL A N 1
ATOM 800 C CA . VAL A 1 104 ? -8.344 -3.783 14.828 1.00 93.00 104 VAL A CA 1
ATOM 801 C C . VAL A 1 104 ? -9.127 -5.076 15.010 1.00 93.00 104 VAL A C 1
ATOM 803 O O . VAL A 1 104 ? -10.357 -5.058 14.945 1.00 93.00 104 VAL A O 1
ATOM 806 N N . PRO A 1 105 ? -8.456 -6.212 15.261 1.00 92.88 105 PRO A N 1
ATOM 807 C CA . PRO A 1 105 ? -9.160 -7.449 15.551 1.00 92.88 105 PRO A CA 1
ATOM 808 C C . PRO A 1 105 ? -9.919 -7.326 16.877 1.00 92.88 105 PRO A C 1
ATOM 810 O O . PRO A 1 105 ? -9.345 -7.031 17.926 1.00 92.88 105 PRO A O 1
ATOM 813 N N . GLU A 1 106 ? -11.222 -7.588 16.828 1.00 92.12 106 GLU A N 1
ATOM 814 C CA . GLU A 1 106 ? -12.119 -7.511 17.989 1.00 92.12 106 GLU A CA 1
ATOM 815 C C . GLU A 1 106 ? -12.008 -8.750 18.888 1.00 92.12 106 GLU A C 1
ATOM 817 O O . GLU A 1 106 ? -12.349 -8.722 20.071 1.00 92.12 106 GLU A O 1
ATOM 822 N N . THR A 1 107 ? -11.491 -9.853 18.339 1.00 92.00 107 THR A N 1
ATOM 823 C CA . THR A 1 107 ? -11.290 -11.111 19.057 1.00 92.00 107 THR A CA 1
ATOM 824 C C . THR A 1 107 ? -9.911 -11.698 18.758 1.00 92.00 107 THR A C 1
ATOM 826 O O . THR A 1 107 ? -9.262 -11.358 17.774 1.00 92.00 107 THR A O 1
ATOM 829 N N . ARG A 1 108 ? -9.442 -12.615 19.612 1.00 88.62 108 ARG A N 1
ATOM 830 C CA . ARG A 1 108 ? -8.175 -13.340 19.391 1.00 88.62 108 ARG A CA 1
ATOM 831 C C . ARG A 1 108 ? -8.310 -14.530 18.436 1.00 88.62 108 ARG A C 1
ATOM 833 O O . ARG A 1 108 ? -7.295 -15.085 18.034 1.00 88.62 108 ARG A O 1
ATOM 840 N N . GLY A 1 109 ? -9.537 -14.957 18.138 1.00 92.31 109 GLY A N 1
ATOM 841 C CA . GLY A 1 109 ? -9.841 -16.185 17.400 1.00 92.31 109 GLY A CA 1
ATOM 842 C C . GLY A 1 109 ? -10.098 -15.974 15.911 1.00 92.31 109 GLY A C 1
ATOM 843 O O . GLY A 1 109 ? -10.794 -16.793 15.326 1.00 92.31 109 GLY A O 1
ATOM 844 N N . VAL A 1 110 ? -9.589 -14.884 15.329 1.00 92.00 110 VAL A N 1
ATOM 845 C CA . VAL A 1 110 ? -9.790 -14.539 13.914 1.00 92.00 110 VAL A CA 1
ATOM 846 C C . VAL A 1 110 ? -9.169 -15.614 13.021 1.00 92.00 110 VAL A C 1
ATOM 848 O O . VAL A 1 110 ? -7.977 -15.907 13.141 1.00 92.00 110 VAL A O 1
ATOM 851 N N . VAL A 1 111 ? -9.970 -16.191 12.123 1.00 91.38 111 VAL A N 1
ATOM 852 C CA . VAL A 1 111 ? -9.534 -17.225 11.173 1.00 91.38 111 VAL A CA 1
ATOM 853 C C . VAL A 1 111 ? -9.284 -16.617 9.794 1.00 91.38 111 VAL A C 1
ATOM 855 O O . VAL A 1 111 ? -8.265 -16.909 9.167 1.00 91.38 111 VAL A O 1
ATOM 858 N N . ASP A 1 112 ? -10.186 -15.753 9.334 1.00 89.69 112 ASP A N 1
ATOM 859 C CA . ASP A 1 112 ? -10.094 -15.007 8.086 1.00 89.69 112 ASP A CA 1
ATOM 860 C C . ASP A 1 112 ? -10.140 -13.491 8.352 1.00 89.69 112 ASP A C 1
ATOM 862 O O . ASP A 1 112 ? -11.220 -12.896 8.410 1.00 89.69 112 ASP A O 1
ATOM 866 N N . PRO A 1 113 ? -8.978 -12.831 8.513 1.00 90.06 113 PRO A N 1
ATOM 867 C CA . PRO A 1 113 ? -8.937 -11.421 8.889 1.00 90.06 113 PRO A CA 1
ATOM 868 C C . PRO A 1 113 ? -9.560 -10.495 7.842 1.00 90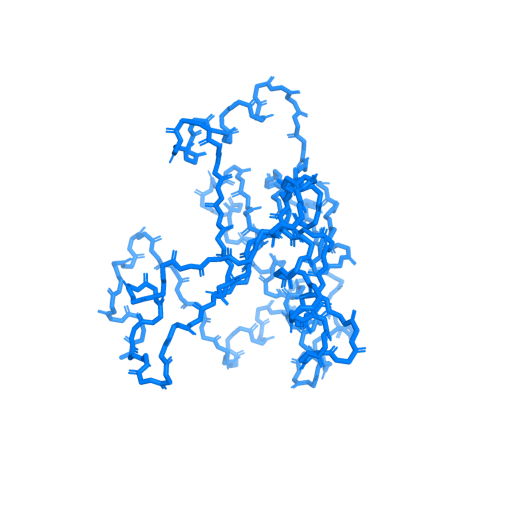.06 113 PRO A C 1
ATOM 870 O O . PRO A 1 113 ? -10.044 -9.431 8.206 1.00 90.06 113 PRO A O 1
ATOM 873 N N . PHE A 1 114 ? -9.612 -10.902 6.570 1.00 86.69 114 PHE A N 1
ATOM 874 C CA . PHE A 1 114 ? -10.203 -10.095 5.499 1.00 86.69 114 PHE A CA 1
ATOM 875 C C . PHE A 1 114 ? -11.736 -10.110 5.506 1.00 86.69 114 PHE A C 1
ATOM 877 O O . PHE A 1 114 ? -12.354 -9.244 4.893 1.00 86.69 114 PHE A O 1
ATOM 884 N N . ALA A 1 115 ? -12.348 -11.096 6.166 1.00 87.06 115 ALA A N 1
ATOM 885 C CA . ALA A 1 115 ? -13.799 -11.214 6.287 1.00 87.06 115 ALA A CA 1
ATOM 886 C C . ALA A 1 115 ? -14.302 -10.865 7.696 1.00 87.06 115 ALA A C 1
ATOM 888 O O . ALA A 1 115 ? -15.421 -10.381 7.844 1.00 87.06 115 ALA A O 1
ATOM 889 N N . GLU A 1 116 ? -13.499 -11.138 8.726 1.00 93.25 116 GLU A N 1
ATOM 890 C CA . GLU A 1 116 ? -13.915 -11.027 10.126 1.00 93.25 116 GLU A CA 1
ATOM 891 C C . GLU A 1 116 ? -13.513 -9.706 10.789 1.00 93.25 116 GLU A C 1
ATOM 893 O O . GLU A 1 116 ? -14.165 -9.295 11.747 1.00 93.25 116 GLU A O 1
ATOM 898 N N . VAL A 1 117 ? -12.452 -9.034 10.327 1.00 94.88 117 VAL A N 1
ATOM 899 C CA . VAL A 1 117 ? -12.026 -7.762 10.926 1.00 94.88 117 VAL A CA 1
ATOM 900 C C . VAL A 1 117 ? -12.735 -6.612 10.228 1.00 94.88 117 VAL A C 1
ATOM 902 O O . VAL A 1 117 ? -12.520 -6.358 9.046 1.00 94.88 117 VAL A O 1
ATOM 905 N N . THR A 1 118 ? -13.589 -5.912 10.975 1.00 93.12 118 THR A N 1
ATOM 906 C CA . THR A 1 118 ? -14.431 -4.832 10.431 1.00 93.12 118 THR A CA 1
ATOM 907 C C . THR A 1 118 ? -14.080 -3.448 10.971 1.00 93.12 118 THR A C 1
ATOM 909 O O . THR A 1 118 ? -14.527 -2.439 10.424 1.00 93.12 118 THR A O 1
ATOM 912 N N . LEU A 1 119 ? -13.263 -3.378 12.027 1.00 95.12 119 LEU A N 1
ATOM 913 C CA . LEU A 1 119 ? -12.857 -2.128 12.661 1.00 95.12 119 LEU A CA 1
ATOM 914 C C . LEU A 1 119 ? -11.447 -1.723 12.243 1.00 95.12 119 LEU A C 1
ATOM 916 O O . LEU A 1 119 ? -10.545 -2.555 12.165 1.00 95.12 119 LEU A O 1
ATOM 920 N N . PHE A 1 120 ? -11.255 -0.418 12.051 1.00 93.94 120 PHE A N 1
ATOM 921 C CA . PHE A 1 120 ? -9.973 0.172 11.681 1.00 93.94 120 PHE A CA 1
ATOM 922 C C . PHE A 1 120 ? -9.693 1.425 12.517 1.00 93.94 120 PHE A C 1
ATOM 924 O O . PHE A 1 120 ? -10.540 2.317 12.630 1.00 93.94 120 PHE A O 1
ATOM 931 N N . LYS A 1 121 ? -8.487 1.527 13.087 1.00 93.44 121 LYS A N 1
ATOM 932 C CA . LYS A 1 121 ? -7.976 2.769 13.679 1.00 93.44 121 LYS A CA 1
ATOM 933 C C . LYS A 1 121 ? -7.759 3.781 12.569 1.00 93.44 121 LYS A C 1
ATOM 935 O O . LYS A 1 121 ? -6.998 3.531 11.641 1.00 93.44 121 LYS A O 1
ATOM 940 N N . ARG A 1 122 ? -8.407 4.935 12.688 1.00 92.56 122 ARG A N 1
ATOM 941 C CA . ARG A 1 122 ? -8.290 6.044 11.737 1.00 92.56 122 ARG A CA 1
ATOM 942 C C . ARG A 1 122 ? -7.070 6.896 12.064 1.00 92.56 122 ARG A C 1
ATOM 944 O O . ARG A 1 122 ? -6.799 7.120 13.240 1.00 92.56 122 ARG A O 1
ATOM 951 N N . SER A 1 123 ? -6.394 7.426 11.046 1.00 90.62 123 SER A N 1
ATOM 952 C CA . SER A 1 123 ? -5.313 8.401 11.240 1.0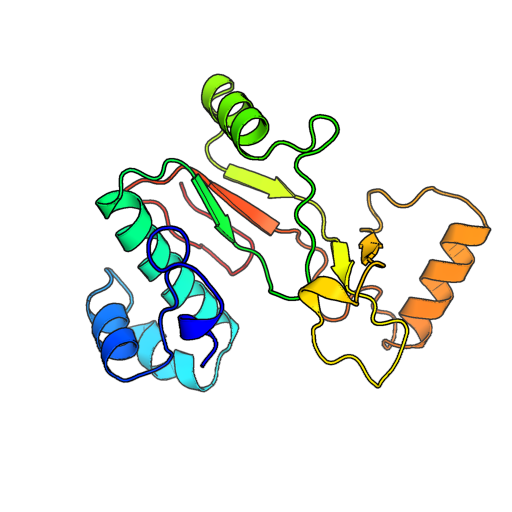0 90.62 123 SER A CA 1
ATOM 953 C C . SER A 1 123 ? -5.742 9.584 12.112 1.00 90.62 123 SER A C 1
ATOM 955 O O . SER A 1 123 ? -6.848 10.112 11.960 1.00 90.62 123 SER A O 1
ATOM 957 N N . LEU A 1 124 ? -4.833 10.044 12.979 1.00 90.00 124 LEU A N 1
ATOM 958 C CA . LEU A 1 124 ? -5.031 11.219 13.834 1.00 90.00 124 LEU A CA 1
ATOM 959 C C . LEU A 1 124 ? -5.372 12.487 13.034 1.00 90.00 124 LEU A C 1
ATOM 961 O O . LEU A 1 124 ? -5.993 13.398 13.576 1.00 90.00 124 LEU A O 1
ATOM 965 N N . GLU A 1 125 ? -5.019 12.536 11.747 1.00 87.81 125 GLU A N 1
ATOM 966 C CA . GLU A 1 125 ? -5.362 13.640 10.843 1.00 87.81 125 GLU A CA 1
ATOM 967 C C . GLU A 1 125 ? -6.867 13.756 10.569 1.00 87.81 125 GLU A C 1
ATOM 969 O O . GLU A 1 125 ? -7.375 14.854 10.339 1.00 87.81 125 GLU A O 1
ATOM 974 N N . VAL A 1 126 ? -7.590 12.631 10.604 1.00 88.88 126 VAL A N 1
ATOM 975 C CA . VAL A 1 126 ? -9.015 12.556 10.241 1.00 88.88 126 VAL A CA 1
ATOM 976 C C . VAL A 1 126 ? -9.918 12.178 11.415 1.00 88.88 126 VAL A C 1
ATOM 978 O O . VAL A 1 126 ? -11.146 12.178 11.277 1.00 88.88 126 VAL A O 1
ATOM 981 N N . VAL A 1 127 ? -9.342 11.846 12.573 1.00 90.62 127 VAL A N 1
ATOM 982 C CA . VAL A 1 127 ? -10.097 11.599 13.806 1.00 90.62 127 VAL A CA 1
ATOM 983 C C . VAL A 1 127 ? -10.728 12.916 14.298 1.00 90.62 127 VAL A C 1
ATOM 985 O O . VAL A 1 127 ? -10.030 13.925 14.435 1.00 90.62 127 VAL A O 1
ATOM 988 N N . PRO A 1 128 ? -12.046 12.948 14.583 1.00 91.88 128 PRO A N 1
ATOM 989 C CA . PRO A 1 128 ? -12.705 14.131 15.131 1.00 91.88 128 PRO A CA 1
ATOM 990 C C . PRO A 1 128 ? -12.090 14.587 16.459 1.00 91.88 128 PRO A C 1
ATOM 992 O O . PRO A 1 128 ? -11.723 13.776 17.303 1.00 91.88 128 PRO A O 1
ATOM 995 N N . ARG A 1 129 ? -12.035 15.901 16.692 1.00 92.56 129 ARG A N 1
ATOM 996 C CA . ARG A 1 129 ? -11.488 16.483 17.931 1.00 92.56 129 ARG A CA 1
ATOM 997 C C . ARG A 1 129 ? -12.525 16.510 19.060 1.00 92.56 129 ARG A C 1
ATOM 999 O O . ARG A 1 129 ? -12.897 17.587 19.521 1.00 92.56 129 ARG A O 1
ATOM 1006 N N . THR A 1 130 ? -13.001 15.343 19.487 1.00 96.56 130 THR A N 1
ATOM 1007 C CA . THR A 1 130 ? -13.946 15.206 20.611 1.00 96.56 130 THR A CA 1
ATOM 1008 C C . THR A 1 130 ? -13.263 14.651 21.863 1.00 96.56 130 THR A C 1
ATOM 1010 O O . THR A 1 130 ? -12.112 14.210 21.806 1.00 96.56 130 THR A O 1
ATOM 1013 N N . ALA A 1 131 ? -13.948 14.708 23.009 1.00 95.94 131 ALA A N 1
ATOM 1014 C CA . ALA A 1 131 ? -13.438 14.124 24.249 1.00 95.94 131 ALA A CA 1
ATOM 1015 C C . ALA A 1 131 ? -13.339 12.595 24.131 1.00 95.94 131 ALA A C 1
ATOM 1017 O O . ALA A 1 131 ? -12.308 12.021 24.456 1.00 95.94 131 ALA A O 1
ATOM 1018 N N . GLU A 1 132 ? -14.355 11.964 23.543 1.00 95.19 132 GLU A N 1
ATOM 1019 C CA . GLU A 1 132 ? -14.424 10.514 23.337 1.00 95.19 132 GLU A CA 1
ATOM 1020 C C . GLU A 1 132 ? -13.303 10.031 22.408 1.00 95.19 132 GLU A C 1
ATOM 1022 O O . GLU A 1 132 ? -12.661 9.013 22.656 1.00 95.19 132 GLU A O 1
ATOM 1027 N N . ALA A 1 133 ? -13.023 10.787 21.341 1.00 94.25 133 ALA A N 1
ATOM 1028 C CA . ALA A 1 133 ? -11.918 10.486 20.443 1.00 94.25 133 ALA A CA 1
ATOM 1029 C C . ALA A 1 133 ? -10.560 10.594 21.150 1.00 94.25 133 ALA A C 1
ATOM 1031 O O . ALA A 1 133 ? -9.683 9.765 20.916 1.00 94.25 133 ALA A O 1
ATOM 1032 N N . ARG A 1 134 ? -10.389 11.589 22.031 1.00 94.56 134 ARG A N 1
ATOM 1033 C CA . ARG A 1 134 ? -9.171 11.748 22.834 1.00 94.56 134 ARG A CA 1
ATOM 1034 C C . ARG A 1 134 ? -8.975 10.575 23.789 1.00 94.56 134 ARG A C 1
ATOM 1036 O O . ARG A 1 134 ? -7.896 10.004 23.796 1.00 94.56 134 ARG A O 1
ATOM 1043 N N . GLU A 1 135 ? -10.020 10.168 24.504 1.00 95.31 135 GLU A N 1
ATOM 1044 C CA . GLU A 1 135 ? -9.970 8.999 25.392 1.00 95.31 135 GLU A CA 1
ATOM 1045 C C . GLU A 1 135 ? -9.583 7.719 24.635 1.00 95.31 135 GLU A C 1
ATOM 1047 O O . GLU A 1 135 ? -8.763 6.933 25.109 1.00 95.31 135 GLU A O 1
ATOM 1052 N N . ALA A 1 136 ? -10.121 7.523 23.427 1.00 92.81 136 ALA A N 1
ATOM 1053 C CA . ALA A 1 136 ? -9.747 6.395 22.580 1.00 92.81 136 ALA A CA 1
ATOM 1054 C C . ALA A 1 136 ? -8.281 6.466 22.114 1.00 92.81 136 ALA A C 1
ATOM 1056 O O . ALA A 1 136 ? -7.604 5.438 22.075 1.00 92.81 136 ALA A O 1
ATOM 1057 N N . ILE A 1 137 ? -7.782 7.655 21.760 1.00 93.69 137 ILE A N 1
ATOM 1058 C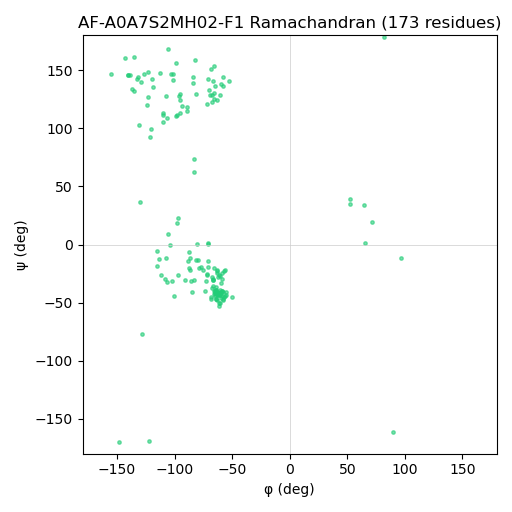 CA . ILE A 1 137 ? -6.374 7.860 21.388 1.00 93.69 137 ILE A CA 1
ATOM 1059 C C . ILE A 1 137 ? -5.456 7.518 22.562 1.00 93.69 137 ILE A C 1
ATOM 1061 O O . ILE A 1 137 ? -4.539 6.714 22.382 1.00 93.69 137 ILE A O 1
ATOM 1065 N N . ASP A 1 138 ? -5.742 8.063 23.745 1.00 94.44 138 ASP A N 1
ATOM 1066 C CA . ASP A 1 138 ? -4.957 7.841 24.962 1.00 94.44 138 AS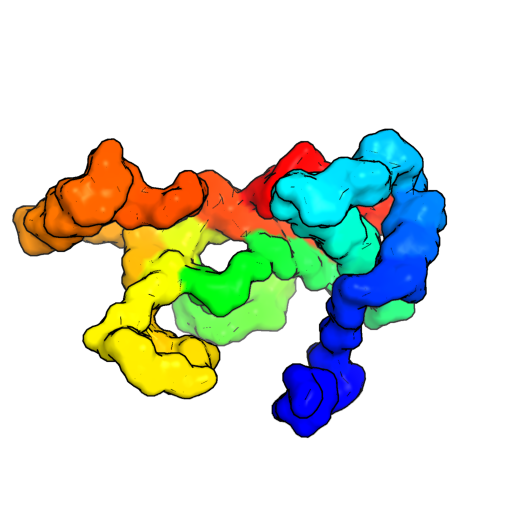P A CA 1
ATOM 1067 C C . ASP A 1 138 ? -4.913 6.339 25.304 1.00 94.44 138 ASP A C 1
ATOM 1069 O O . ASP A 1 138 ? -3.839 5.772 25.511 1.00 94.44 138 ASP A O 1
ATOM 1073 N N . PHE A 1 139 ? -6.058 5.644 25.219 1.00 93.44 139 PHE A N 1
ATOM 1074 C CA . PHE A 1 139 ? -6.138 4.191 25.410 1.00 93.44 139 PHE A CA 1
ATOM 1075 C C . PHE A 1 139 ? -5.191 3.406 24.487 1.00 93.44 139 PHE A C 1
ATOM 1077 O O . PHE A 1 139 ? -4.552 2.442 24.921 1.00 93.44 139 PHE A O 1
ATOM 1084 N N . TRP A 1 140 ? -5.109 3.774 23.205 1.00 92.38 140 TRP A N 1
ATOM 1085 C CA . TRP A 1 140 ? -4.237 3.081 22.254 1.00 92.38 140 TRP A CA 1
ATOM 1086 C C . TRP A 1 140 ? -2.762 3.411 22.475 1.00 92.38 140 TRP A C 1
ATOM 1088 O O . TRP A 1 140 ? -1.936 2.497 22.435 1.00 92.38 140 TRP A O 1
ATOM 1098 N N . GLN A 1 141 ? -2.445 4.674 22.766 1.00 92.50 141 GLN A N 1
ATOM 1099 C CA . GLN A 1 141 ? -1.081 5.120 23.045 1.00 92.50 141 GLN A CA 1
ATOM 1100 C C . GLN A 1 141 ? -0.503 4.452 24.296 1.00 92.50 141 GLN A C 1
ATOM 1102 O O . GLN A 1 141 ? 0.621 3.945 24.254 1.00 92.50 141 GLN A O 1
ATOM 1107 N N . ASP A 1 142 ? -1.284 4.343 25.372 1.00 93.56 142 ASP A N 1
ATOM 1108 C CA . ASP A 1 142 ? -0.861 3.687 26.616 1.00 93.56 142 ASP A CA 1
ATOM 1109 C C . ASP A 1 142 ? -0.479 2.215 26.402 1.00 93.56 142 ASP A C 1
ATOM 1111 O O . ASP A 1 142 ? 0.433 1.680 27.039 1.00 93.56 142 ASP A O 1
ATOM 1115 N N . ARG A 1 143 ? -1.145 1.541 25.460 1.00 88.94 143 ARG A N 1
ATOM 1116 C CA . ARG A 1 143 ? -0.898 0.129 25.126 1.00 88.94 143 ARG A CA 1
ATOM 1117 C C . ARG A 1 143 ? 0.311 -0.078 24.221 1.00 88.94 143 ARG A C 1
ATOM 1119 O O . ARG A 1 143 ? 0.752 -1.216 24.061 1.00 88.94 143 ARG A O 1
ATOM 1126 N N . GLN A 1 144 ? 0.821 0.990 23.620 1.00 85.88 144 GLN A N 1
ATOM 1127 C CA . GLN A 1 144 ? 1.858 0.950 22.593 1.00 85.88 144 GLN A CA 1
ATOM 1128 C C . GLN A 1 144 ? 3.012 1.914 22.903 1.00 85.88 144 GLN A C 1
ATOM 1130 O O . GLN A 1 144 ? 3.594 2.516 22.007 1.00 85.88 144 GLN A O 1
ATOM 1135 N N . ALA A 1 145 ? 3.365 2.051 24.186 1.00 86.56 145 ALA A N 1
ATOM 1136 C CA . ALA A 1 145 ? 4.495 2.867 24.641 1.00 86.56 145 ALA A CA 1
ATOM 1137 C C . ALA A 1 145 ? 4.477 4.317 24.101 1.00 86.56 145 ALA A C 1
ATOM 1139 O O . ALA A 1 145 ? 5.525 4.901 23.834 1.00 86.56 145 ALA A O 1
ATOM 1140 N N . GLY A 1 146 ? 3.280 4.890 23.946 1.00 85.06 146 GLY A N 1
ATOM 1141 C CA . GLY A 1 146 ? 3.045 6.246 23.445 1.00 85.06 146 GLY A CA 1
ATOM 1142 C C . GLY A 1 146 ? 2.725 6.340 21.949 1.00 85.06 146 GLY A C 1
ATOM 1143 O O . GLY A 1 146 ? 2.278 7.394 21.499 1.00 85.06 146 GLY A O 1
ATOM 1144 N N . SER A 1 147 ? 2.902 5.270 21.170 1.00 86.69 147 SER A N 1
ATOM 1145 C CA . SER A 1 147 ? 2.569 5.251 19.739 1.00 86.69 147 SER A CA 1
ATOM 1146 C C . SER A 1 147 ? 1.090 4.943 19.506 1.00 86.69 147 SER A C 1
ATOM 1148 O O . SER A 1 147 ? 0.515 4.094 20.167 1.00 86.69 147 SER A O 1
ATOM 1150 N N . PHE A 1 148 ? 0.436 5.622 18.562 1.00 88.50 148 PHE A N 1
ATOM 1151 C CA . PHE A 1 148 ? -0.979 5.351 18.261 1.00 88.50 148 PHE A CA 1
ATOM 1152 C C . PHE A 1 148 ? -1.161 4.186 17.264 1.00 88.50 148 PHE A C 1
ATOM 1154 O O . PHE A 1 148 ? -2.040 3.333 17.433 1.00 88.50 148 PHE A O 1
ATOM 1161 N N . PHE A 1 149 ? -0.310 4.127 16.238 1.00 87.25 149 PHE A N 1
ATOM 1162 C CA . PHE A 1 149 ? -0.197 3.002 15.303 1.00 87.25 149 PHE A CA 1
ATOM 1163 C C . PHE A 1 149 ? 0.967 2.089 15.679 1.00 87.25 149 PHE A C 1
ATOM 1165 O O . PHE A 1 149 ? 1.932 2.551 16.291 1.00 87.25 149 PHE A O 1
ATOM 1172 N N . TYR A 1 150 ? 0.901 0.820 15.260 1.00 77.69 150 TYR A N 1
ATOM 1173 C CA . TYR A 1 150 ? 1.953 -0.154 15.571 1.00 77.69 150 TYR A CA 1
ATOM 1174 C C . TYR A 1 150 ? 3.284 0.170 14.897 1.00 77.69 150 TYR A C 1
ATOM 1176 O O . TYR A 1 150 ? 4.343 -0.162 15.434 1.00 77.69 150 TYR A O 1
ATOM 1184 N N . TYR A 1 151 ? 3.231 0.801 13.724 1.00 74.19 151 TYR A N 1
ATOM 1185 C CA . TYR A 1 151 ? 4.416 1.090 12.928 1.00 74.19 151 TYR A CA 1
ATOM 1186 C C . TYR A 1 151 ? 4.503 2.555 12.509 1.00 74.19 151 TYR A C 1
ATOM 1188 O O . TYR A 1 151 ? 5.302 3.299 13.073 1.00 74.19 151 TYR A O 1
ATOM 1196 N N . TYR A 1 152 ? 3.721 2.969 11.510 1.00 73.12 152 TYR A N 1
ATOM 1197 C CA . TYR A 1 152 ? 3.897 4.264 10.852 1.00 73.12 152 TYR A CA 1
ATOM 1198 C C . TYR A 1 152 ? 2.552 4.938 10.589 1.00 73.12 152 TYR A C 1
ATOM 1200 O O . TYR A 1 152 ? 1.580 4.270 10.250 1.00 73.12 152 TYR A O 1
ATOM 1208 N N . ASP A 1 153 ? 2.535 6.264 10.668 1.00 77.00 153 ASP A N 1
ATOM 1209 C CA . ASP A 1 153 ? 1.416 7.147 10.313 1.00 77.00 153 ASP A CA 1
ATOM 1210 C C . ASP A 1 153 ? 1.648 7.901 8.987 1.00 77.00 153 ASP A C 1
ATOM 1212 O O . ASP A 1 153 ? 0.865 8.770 8.617 1.00 77.00 153 ASP A O 1
ATOM 1216 N N . ASN A 1 154 ? 2.703 7.539 8.245 1.00 80.88 154 ASN A N 1
ATOM 1217 C CA . ASN A 1 154 ? 3.150 8.202 7.009 1.00 80.88 154 ASN A CA 1
ATOM 1218 C C . ASN A 1 154 ? 2.232 7.994 5.786 1.00 80.88 154 ASN A C 1
ATOM 1220 O O . ASN A 1 154 ? 2.555 8.455 4.690 1.00 80.88 154 ASN A O 1
ATOM 1224 N N . GLY A 1 155 ? 1.133 7.259 5.932 1.00 86.50 155 GLY A N 1
ATOM 1225 C CA . GLY A 1 155 ? 0.203 6.966 4.851 1.00 86.50 155 GLY A CA 1
ATOM 1226 C C . GLY A 1 155 ? 0.604 5.808 3.938 1.00 86.50 155 GLY A C 1
ATOM 1227 O O . GLY A 1 155 ? 1.655 5.163 4.081 1.00 86.50 155 GLY A O 1
ATOM 1228 N N . LYS A 1 156 ? -0.283 5.550 2.974 1.00 89.88 156 LYS A N 1
ATOM 1229 C CA . LYS A 1 156 ? -0.098 4.621 1.851 1.00 89.88 156 LYS A CA 1
ATOM 1230 C C . LYS A 1 156 ? -0.026 5.377 0.553 1.00 89.88 156 LYS A C 1
ATOM 1232 O O . LYS A 1 156 ? -0.690 6.391 0.402 1.00 89.88 156 LYS A O 1
ATOM 1237 N N . ALA A 1 157 ? 0.746 4.874 -0.397 1.00 93.50 157 ALA A N 1
ATOM 1238 C CA . ALA A 1 157 ? 0.970 5.584 -1.642 1.00 93.50 157 ALA A CA 1
ATOM 1239 C C . ALA A 1 157 ? 0.484 4.783 -2.843 1.00 93.50 157 ALA A C 1
ATOM 1241 O O . ALA A 1 157 ? 0.771 3.589 -2.977 1.00 93.50 157 ALA A O 1
ATOM 1242 N N . ALA A 1 158 ? -0.206 5.482 -3.737 1.00 95.75 158 ALA A N 1
ATOM 1243 C CA . ALA A 1 158 ? -0.394 5.061 -5.108 1.00 95.75 158 ALA A CA 1
ATOM 1244 C C . ALA A 1 158 ? 0.525 5.852 -6.040 1.00 95.75 158 ALA A C 1
ATOM 1246 O O . ALA A 1 158 ? 0.803 7.033 -5.821 1.00 95.75 158 ALA A O 1
ATOM 1247 N N . VAL A 1 159 ? 0.978 5.196 -7.101 1.00 97.31 159 VAL A N 1
ATOM 1248 C CA . VAL A 1 159 ? 1.811 5.790 -8.146 1.00 97.31 159 VAL A CA 1
ATOM 1249 C C . VAL A 1 159 ? 1.247 5.443 -9.515 1.00 97.31 159 VAL A C 1
ATOM 1251 O O . VAL A 1 159 ? 0.755 4.331 -9.739 1.00 97.31 159 VAL A O 1
ATOM 1254 N N . ARG A 1 160 ? 1.349 6.388 -10.445 1.00 97.06 160 ARG A N 1
ATOM 1255 C CA . ARG A 1 160 ? 1.085 6.132 -11.853 1.00 97.06 160 ARG A CA 1
ATOM 1256 C C . ARG A 1 160 ? 2.178 5.232 -12.412 1.00 97.06 160 ARG A C 1
ATOM 1258 O O . ARG A 1 160 ? 3.369 5.492 -12.257 1.00 97.06 160 ARG A O 1
ATOM 1265 N N . VAL A 1 161 ? 1.775 4.157 -13.066 1.00 96.44 161 VAL A N 1
ATOM 1266 C CA . VAL A 1 161 ? 2.701 3.157 -13.582 1.00 96.44 161 VAL A CA 1
ATOM 1267 C C . VAL A 1 161 ? 3.451 3.731 -14.780 1.00 96.44 161 VAL A C 1
ATOM 1269 O O . VAL A 1 161 ? 2.873 4.093 -15.803 1.00 96.44 161 VAL A O 1
ATOM 1272 N N . ALA A 1 162 ? 4.772 3.773 -14.653 1.00 92.56 162 ALA A N 1
ATOM 1273 C CA . ALA A 1 162 ? 5.701 4.112 -15.716 1.00 92.56 162 ALA A CA 1
ATOM 1274 C C . ALA A 1 162 ? 6.960 3.249 -15.585 1.00 92.56 162 ALA A C 1
ATOM 1276 O O . ALA A 1 162 ? 7.269 2.730 -14.514 1.00 92.56 162 ALA A O 1
ATOM 1277 N N . ALA A 1 163 ? 7.738 3.117 -16.662 1.00 86.75 163 ALA A N 1
ATOM 1278 C CA . ALA A 1 163 ? 8.970 2.323 -16.635 1.00 86.75 163 ALA A CA 1
ATOM 1279 C C . ALA A 1 163 ? 10.016 2.853 -15.630 1.00 86.75 163 ALA A C 1
ATOM 1281 O O . ALA A 1 163 ? 10.858 2.091 -15.154 1.00 86.75 163 ALA A O 1
ATOM 1282 N N . ALA A 1 164 ? 9.971 4.153 -15.320 1.00 88.69 164 ALA A N 1
ATOM 1283 C CA . ALA A 1 164 ? 10.846 4.793 -14.341 1.00 88.69 164 ALA A CA 1
ATOM 1284 C C . ALA A 1 164 ? 10.293 4.751 -12.905 1.00 88.69 164 ALA A C 1
ATOM 1286 O O . ALA A 1 164 ? 11.072 4.972 -11.970 1.00 88.69 164 ALA A O 1
ATOM 1287 N N . ALA A 1 165 ? 9.002 4.429 -12.740 1.00 93.12 165 ALA A N 1
ATOM 1288 C CA . ALA A 1 165 ? 8.326 4.466 -11.456 1.00 93.12 165 ALA A CA 1
ATOM 1289 C C . ALA A 1 165 ? 8.998 3.506 -10.470 1.00 93.12 165 ALA A C 1
ATOM 1291 O O . ALA A 1 165 ? 9.248 2.331 -10.766 1.00 93.12 165 ALA A O 1
ATOM 1292 N N . ARG A 1 166 ? 9.335 4.009 -9.283 1.00 92.38 166 ARG A N 1
ATOM 1293 C CA . ARG A 1 166 ? 10.032 3.222 -8.263 1.00 92.38 166 ARG A CA 1
ATOM 1294 C C . ARG A 1 166 ? 9.773 3.750 -6.855 1.00 92.38 166 ARG A C 1
ATOM 1296 O O . ARG A 1 166 ? 9.714 4.964 -6.670 1.00 92.38 166 ARG A O 1
ATOM 1303 N N . PRO A 1 167 ? 9.719 2.864 -5.851 1.00 92.94 167 PRO A N 1
ATOM 1304 C CA . PRO A 1 167 ? 9.709 3.288 -4.464 1.00 92.94 167 PRO A CA 1
ATOM 1305 C C . PRO A 1 167 ? 11.045 3.965 -4.120 1.00 92.94 167 PRO A C 1
ATOM 1307 O O . PRO A 1 167 ? 12.120 3.497 -4.518 1.00 92.94 167 PRO A O 1
ATOM 1310 N N . LEU A 1 168 ? 10.962 5.082 -3.403 1.00 90.12 168 LEU A N 1
ATOM 1311 C CA . LEU A 1 168 ? 12.069 5.718 -2.683 1.00 90.12 168 LEU A CA 1
ATOM 1312 C C . LEU A 1 168 ? 12.151 5.190 -1.244 1.00 90.12 168 LEU A C 1
ATOM 1314 O O . LEU A 1 168 ? 13.236 5.095 -0.676 1.00 90.12 168 LEU A O 1
ATOM 1318 N N . SER A 1 169 ? 11.001 4.813 -0.687 1.00 87.38 169 SER A N 1
ATOM 1319 C CA . SER A 1 169 ? 10.852 4.116 0.587 1.00 87.38 169 SER A CA 1
ATOM 1320 C C . SER A 1 169 ? 9.620 3.206 0.520 1.00 87.38 169 SER A C 1
ATOM 1322 O O . SER A 1 169 ? 9.035 3.014 -0.545 1.00 87.38 169 SER A O 1
ATOM 1324 N N . VAL A 1 170 ? 9.195 2.634 1.646 1.00 84.19 170 VAL A N 1
ATOM 1325 C CA . VAL A 1 170 ? 7.927 1.885 1.699 1.00 84.19 170 VAL A CA 1
ATOM 1326 C C . VAL A 1 170 ? 6.689 2.797 1.599 1.00 84.19 170 VAL A C 1
ATOM 1328 O O . VAL A 1 170 ? 5.611 2.304 1.281 1.00 84.19 170 VAL A O 1
ATOM 1331 N N . HIS A 1 171 ? 6.858 4.115 1.773 1.00 83.88 171 HIS A N 1
ATOM 1332 C CA . HIS A 1 171 ? 5.779 5.116 1.748 1.00 83.88 171 HIS A CA 1
ATOM 1333 C C . HIS A 1 171 ? 5.887 6.122 0.595 1.00 83.88 171 HIS A C 1
ATOM 1335 O O . HIS A 1 171 ? 4.911 6.782 0.265 1.00 83.88 171 HIS A O 1
ATOM 1341 N N . GLU A 1 172 ? 7.062 6.266 -0.014 1.00 89.62 172 GLU A N 1
ATOM 1342 C CA . GLU A 1 172 ? 7.332 7.318 -0.993 1.00 89.62 172 GLU A CA 1
ATOM 1343 C C . GLU A 1 172 ? 7.703 6.728 -2.350 1.00 89.62 172 GLU A C 1
ATOM 1345 O O . GLU A 1 172 ? 8.436 5.739 -2.437 1.00 89.62 172 GLU A O 1
ATOM 1350 N N . TRP A 1 173 ? 7.231 7.376 -3.413 1.00 93.56 173 TRP A N 1
ATOM 1351 C CA . TRP A 1 173 ? 7.413 6.944 -4.790 1.00 93.56 173 TRP A CA 1
ATOM 1352 C C . TRP A 1 173 ? 7.953 8.065 -5.666 1.00 93.56 173 TRP A C 1
ATOM 1354 O O . TRP A 1 173 ? 7.517 9.210 -5.585 1.00 93.56 173 TRP A O 1
ATOM 1364 N N . LEU A 1 174 ? 8.868 7.695 -6.556 1.00 91.19 174 LEU A N 1
ATOM 1365 C CA . LEU A 1 174 ? 9.217 8.481 -7.727 1.00 91.19 174 LEU A CA 1
ATOM 1366 C C . LEU A 1 174 ? 8.360 7.967 -8.897 1.00 91.19 174 LEU A C 1
ATOM 1368 O O . LEU A 1 174 ? 8.483 6.774 -9.193 1.00 91.19 174 LEU A O 1
ATOM 1372 N N . PRO A 1 175 ? 7.507 8.801 -9.521 1.00 83.38 175 PRO A N 1
ATOM 1373 C CA . PRO A 1 175 ? 6.752 8.425 -10.717 1.00 83.38 175 PRO A CA 1
ATOM 1374 C C . PRO A 1 175 ? 7.636 8.322 -11.972 1.00 83.38 175 PRO A C 1
ATOM 1376 O O . PRO A 1 175 ? 8.706 8.974 -12.020 1.00 83.38 175 PRO A O 1
#

pLDDT: mean 90.78, std 6.04, range [65.81, 97.5]

InterPro domains:
  IPR044224 Glycosyltransferase-like KOBITO 1 [PTHR46701] (40-173)

Foldseek 3Di:
DVVVVDDVVVDDDDDPDPVLLVLLCPQPPSPVLSVCLVPDVFSVLQSVVSSVLVVCVVVVNFKDWQDDPQWDDQLPDVSDPVVSVVVCVVVVHFKDFDWTWGWDQPDPPDPDCVPRTDHTDGQPVPQDPDPVSVVVQVVCCVVAVRDNDVDDRLGIMMGTRDPPWGAPTSHRIDD

Solvent-accessible surface area (backbone atoms only — not comparable to full-atom values): 10686 Å² total; per-residue (Å²): 110,78,72,78,75,48,61,73,91,83,46,86,82,80,65,99,47,71,67,49,54,53,50,43,65,70,40,84,96,26,69,85,47,60,82,42,34,84,80,34,67,62,51,34,49,36,48,49,52,43,51,48,44,55,54,29,61,78,67,71,42,62,67,46,75,50,78,61,94,56,47,58,88,77,60,50,97,81,69,37,59,68,60,41,55,50,48,40,55,74,72,66,53,45,65,50,78,41,74,41,26,42,59,42,73,91,58,92,80,73,85,51,62,90,80,70,46,85,45,58,49,64,34,78,90,75,51,68,97,46,70,70,48,47,55,54,48,50,57,42,11,71,75,46,88,66,35,75,58,99,80,75,81,80,33,35,26,33,34,37,59,48,97,73,32,37,61,80,44,86,51,40,71,44,84

Radius of gyration: 18.02 Å; Cα contacts (8 Å, |Δi|>4): 214; chains: 1; bounding box: 41×39×46 Å

Sequence (175 aa):
DIRSRFPSESVTCVPHDEELRAAWKRLPRSGDAVPHAAKEVQTRQQLNARHAVGLAVARGIDWLLHIDADELFDPGPSGDAAAHFGELSRDGVATFCYVNFEAVPETRGVVDPFAEVTLFKRSLEVVPRTAEAREAIDFWQDRQAGSFFYYYDNGKAAVRVAAAARPLSVHEWLP

Nearest PDB structures (foldseek):
  8ckb-assembly1_H009  TM=3.462E-01  e=5.376E+00  Bacteroides phage crAss001
  8ckb-assembly1_H005  TM=2.050E-01  e=5.714E+00  Bacteroides phage crAss001